Protein AF-A0A7K8TK47-F1 (afdb_monomer_lite)

Foldseek 3Di:
DDDDDDDPDPDPDPPDDDCPDPVVVVVVVVVVVVVVVVVVVVVVVVVVVVVVVLVVLLVVVDDPVDDDDDPVRVVVSLVVVLCVCVVVLVVLVVVQVPDDPDDRPPPVVNVVSVVVSVVSVCCCVPVRD

Structure (mmCIF, N/CA/C/O backbone):
data_AF-A0A7K8TK47-F1
#
_entry.id   AF-A0A7K8TK47-F1
#
loop_
_atom_site.group_PDB
_atom_site.id
_atom_site.type_symbol
_atom_site.label_atom_id
_atom_site.label_alt_id
_atom_site.label_comp_id
_atom_site.label_asym_id
_atom_site.label_entity_id
_atom_site.label_seq_id
_atom_site.pdbx_PDB_ins_code
_atom_site.Cartn_x
_atom_site.Cartn_y
_atom_site.Cartn_z
_atom_site.occupancy
_atom_site.B_iso_or_equiv
_atom_site.auth_seq_id
_atom_site.auth_comp_id
_atom_site.auth_asym_id
_atom_site.auth_atom_id
_atom_site.pdbx_PDB_model_num
ATOM 1 N N . GLN A 1 1 ? 26.562 -6.688 -71.012 1.00 45.28 1 GLN A N 1
ATOM 2 C CA . GLN A 1 1 ? 26.032 -7.810 -70.202 1.00 45.28 1 GLN A CA 1
ATOM 3 C C . GLN A 1 1 ? 25.408 -7.253 -68.923 1.00 45.28 1 GLN A C 1
ATOM 5 O O . GLN A 1 1 ? 26.095 -6.490 -68.246 1.00 45.28 1 GLN A O 1
ATOM 10 N N . PRO A 1 2 ? 24.139 -7.547 -68.586 1.00 50.91 2 PRO A N 1
ATOM 11 C CA . PRO A 1 2 ? 23.540 -7.056 -67.349 1.00 50.91 2 PRO A CA 1
ATOM 12 C C . PRO A 1 2 ? 23.951 -7.941 -66.160 1.00 50.91 2 PRO A C 1
ATOM 14 O O . PRO A 1 2 ? 23.951 -9.167 -66.249 1.00 50.91 2 PRO A O 1
ATOM 17 N N . LYS A 1 3 ? 24.330 -7.312 -65.042 1.00 53.25 3 LYS A N 1
ATOM 18 C CA . LYS A 1 3 ? 24.728 -7.995 -63.801 1.00 53.25 3 LYS A CA 1
ATOM 19 C C . LYS A 1 3 ? 23.498 -8.626 -63.136 1.00 53.25 3 LYS A C 1
ATOM 21 O O . LYS A 1 3 ? 22.521 -7.925 -62.872 1.00 53.25 3 LYS A O 1
ATOM 26 N N . LEU A 1 4 ? 23.563 -9.930 -62.850 1.00 51.81 4 LEU A N 1
ATOM 27 C CA . LEU A 1 4 ? 22.509 -10.668 -62.148 1.00 51.81 4 LEU A CA 1
ATOM 28 C C . LEU A 1 4 ? 22.220 -10.050 -60.770 1.00 51.81 4 LEU A C 1
ATOM 30 O O . LEU A 1 4 ? 23.124 -9.839 -59.958 1.00 51.81 4 LEU A O 1
ATOM 34 N N . ARG A 1 5 ? 20.936 -9.797 -60.495 1.00 57.34 5 ARG A N 1
ATOM 35 C CA . ARG A 1 5 ? 20.442 -9.424 -59.164 1.00 57.34 5 ARG A CA 1
ATOM 36 C C . ARG A 1 5 ? 20.548 -10.640 -58.241 1.00 57.34 5 ARG A C 1
ATOM 38 O O . ARG A 1 5 ? 20.042 -11.709 -58.569 1.00 57.34 5 ARG A O 1
ATOM 45 N N . LYS A 1 6 ? 21.205 -10.474 -57.088 1.00 52.47 6 LYS A N 1
ATOM 46 C CA . LYS A 1 6 ? 21.293 -11.510 -56.048 1.00 52.47 6 LYS A CA 1
ATOM 47 C C . LYS A 1 6 ? 19.888 -11.853 -55.547 1.00 52.47 6 LYS A C 1
ATOM 49 O O . LYS A 1 6 ? 19.143 -10.965 -55.139 1.00 52.47 6 LYS A O 1
ATOM 54 N N . THR A 1 7 ? 19.553 -13.137 -55.574 1.00 49.69 7 THR A N 1
ATOM 55 C CA . THR A 1 7 ? 18.335 -13.709 -54.991 1.00 49.69 7 THR A CA 1
ATOM 56 C C . THR A 1 7 ? 18.260 -13.405 -53.489 1.00 49.69 7 THR A C 1
ATOM 58 O O . THR A 1 7 ? 19.297 -13.458 -52.817 1.00 49.69 7 THR A O 1
ATOM 61 N N . PRO A 1 8 ? 17.072 -13.109 -52.928 1.00 47.50 8 PRO A N 1
ATOM 62 C CA . PRO A 1 8 ? 16.915 -12.916 -51.492 1.00 47.50 8 PRO A CA 1
ATOM 63 C C . PRO A 1 8 ? 17.190 -14.257 -50.804 1.00 47.50 8 PRO A C 1
ATOM 65 O O . PRO A 1 8 ? 16.422 -15.208 -50.926 1.00 47.50 8 PRO A O 1
ATOM 68 N N . GLY A 1 9 ? 18.357 -14.356 -50.164 1.00 45.56 9 GLY A N 1
ATOM 69 C CA . GLY A 1 9 ? 18.802 -15.568 -49.488 1.00 45.56 9 GLY A CA 1
ATOM 70 C C . GLY A 1 9 ? 17.768 -16.033 -48.468 1.00 45.56 9 GLY A C 1
ATOM 71 O O . GLY A 1 9 ? 17.282 -15.232 -47.668 1.00 45.56 9 GLY A O 1
ATOM 72 N N . GLY A 1 10 ? 17.444 -17.326 -48.535 1.00 44.50 10 GLY A N 1
ATOM 73 C CA . GLY A 1 10 ? 16.486 -18.002 -47.669 1.00 44.50 10 GLY A CA 1
ATOM 74 C C . GLY A 1 10 ? 16.755 -17.784 -46.183 1.00 44.50 10 GLY A C 1
ATOM 75 O O . GLY A 1 10 ? 17.847 -17.367 -45.790 1.00 44.50 10 GLY A O 1
ATOM 76 N N . LYS A 1 11 ? 15.724 -18.059 -45.369 1.00 54.00 11 LYS A N 1
ATOM 77 C CA . LYS A 1 11 ? 15.740 -18.008 -43.899 1.00 54.00 11 LYS A CA 1
ATOM 78 C C . LYS A 1 11 ? 17.067 -18.564 -43.377 1.00 54.00 11 LYS A C 1
ATOM 80 O O . LYS A 1 11 ? 17.252 -19.773 -43.315 1.00 54.00 11 LYS A O 1
ATOM 85 N N . GLN A 1 12 ? 18.000 -17.671 -43.054 1.00 56.84 12 GLN A N 1
ATOM 86 C CA . GLN A 1 12 ? 19.285 -18.076 -42.510 1.00 56.84 12 GLN A CA 1
ATOM 87 C C . GLN A 1 12 ? 18.997 -18.665 -41.134 1.00 56.84 12 GLN A C 1
ATOM 89 O O . GLN A 1 12 ? 18.464 -17.965 -40.268 1.00 56.84 12 GLN A O 1
ATOM 94 N N . GLU A 1 13 ? 19.330 -19.943 -40.953 1.00 60.69 13 GLU A N 1
ATOM 95 C CA . GLU A 1 13 ? 19.427 -20.579 -39.641 1.00 60.69 13 GLU A CA 1
ATOM 96 C C . GLU A 1 13 ? 20.130 -19.615 -38.681 1.00 60.69 13 GLU A C 1
ATOM 98 O O . GLU A 1 13 ? 21.035 -18.879 -39.095 1.00 60.69 13 GLU A O 1
ATOM 103 N N . LYS A 1 14 ? 19.670 -19.535 -37.425 1.00 65.06 14 LYS A N 1
ATOM 104 C CA . LYS A 1 14 ? 20.195 -18.586 -36.432 1.00 65.06 14 LYS A CA 1
ATOM 105 C C . LYS A 1 14 ? 21.688 -18.857 -36.217 1.00 65.06 14 LYS A C 1
ATOM 107 O O . LYS A 1 14 ? 22.066 -19.646 -35.362 1.00 65.06 14 LYS A O 1
ATOM 112 N N . LYS A 1 15 ? 22.529 -18.199 -37.018 1.00 72.50 15 LYS A N 1
ATOM 113 C CA . LYS A 1 15 ? 23.987 -18.301 -36.959 1.00 72.50 15 LYS A CA 1
ATOM 114 C C . LYS A 1 15 ? 24.433 -17.984 -35.542 1.00 72.50 15 LYS A C 1
ATOM 116 O O . LYS A 1 15 ? 23.984 -16.979 -34.986 1.00 72.50 15 LYS A O 1
ATOM 121 N N . VAL A 1 16 ? 25.320 -18.813 -35.001 1.00 80.31 16 VAL A N 1
ATOM 122 C CA . VAL A 1 16 ? 25.967 -18.573 -33.710 1.00 80.31 16 VAL A CA 1
ATOM 123 C C . VAL A 1 16 ? 26.601 -17.180 -33.751 1.00 80.31 16 VAL A C 1
ATOM 125 O O . VAL A 1 16 ? 27.409 -16.872 -34.628 1.00 80.31 16 VAL A O 1
ATOM 128 N N . ILE A 1 17 ? 26.156 -16.297 -32.857 1.00 85.75 17 ILE A N 1
ATOM 129 C CA . ILE A 1 17 ? 26.600 -14.904 -32.800 1.00 85.75 17 ILE A CA 1
ATOM 130 C C . ILE A 1 17 ? 27.762 -14.835 -31.815 1.00 85.75 17 ILE A C 1
ATOM 132 O O . ILE A 1 17 ? 27.599 -15.170 -30.647 1.00 85.75 17 ILE A O 1
ATOM 136 N N . HIS A 1 18 ? 28.924 -14.368 -32.269 1.00 91.81 18 HIS A N 1
ATOM 137 C CA . HIS A 1 18 ? 30.056 -14.145 -31.373 1.00 91.81 18 HIS A CA 1
ATOM 138 C C . HIS A 1 18 ? 29.729 -13.029 -30.358 1.00 91.81 18 HIS A C 1
ATOM 140 O O . HIS A 1 18 ? 29.205 -11.986 -30.777 1.00 91.81 18 HIS A O 1
ATOM 146 N N . PRO A 1 19 ? 30.063 -13.186 -29.062 1.00 90.06 19 PRO A N 1
ATOM 147 C CA . PRO A 1 19 ? 29.671 -12.252 -27.999 1.00 90.06 19 PRO A CA 1
ATOM 148 C C . PRO A 1 19 ? 30.160 -10.816 -28.227 1.00 90.06 19 PRO A C 1
ATOM 150 O O . PRO A 1 19 ? 29.428 -9.867 -27.968 1.00 90.06 19 PRO A O 1
ATOM 153 N N . TYR A 1 20 ? 31.350 -10.639 -28.806 1.00 92.81 20 TYR A N 1
ATOM 154 C CA . TYR A 1 20 ? 31.916 -9.313 -29.105 1.00 92.81 20 TYR A CA 1
ATOM 155 C C . TYR A 1 20 ? 31.540 -8.767 -30.493 1.00 92.81 20 TYR A C 1
ATOM 157 O O . TYR A 1 20 ? 32.099 -7.776 -30.960 1.00 92.81 20 TYR A O 1
ATOM 165 N N . SER A 1 21 ? 30.613 -9.415 -31.202 1.00 94.75 21 SER A N 1
ATOM 166 C CA . SER A 1 21 ? 30.189 -8.944 -32.522 1.00 94.75 21 SER A CA 1
ATOM 167 C C . SER A 1 21 ? 29.263 -7.728 -32.428 1.00 94.75 21 SER A C 1
ATOM 169 O O . SER A 1 21 ? 28.501 -7.556 -31.475 1.00 94.75 21 SER A O 1
ATOM 171 N N . ARG A 1 22 ? 29.234 -6.912 -33.491 1.00 94.06 22 ARG A N 1
ATOM 172 C CA . ARG A 1 22 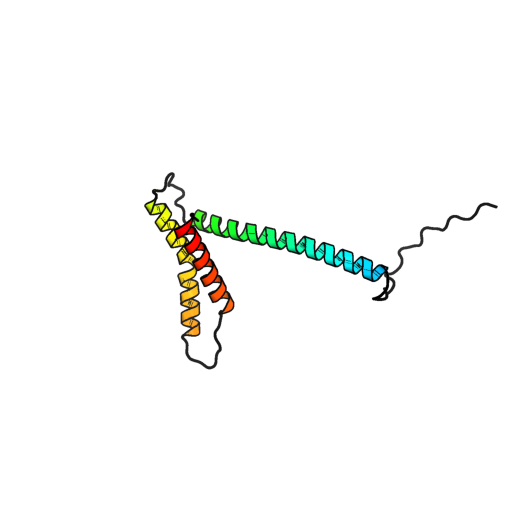? 28.281 -5.791 -33.610 1.00 94.06 22 ARG A CA 1
ATOM 173 C C . ARG A 1 22 ? 26.824 -6.240 -33.462 1.00 94.06 22 ARG A C 1
ATOM 175 O O . ARG A 1 22 ? 26.022 -5.504 -32.894 1.00 94.06 22 ARG A O 1
ATOM 182 N N . LYS A 1 23 ? 26.497 -7.444 -33.947 1.00 93.19 23 LYS A N 1
ATOM 183 C CA . LYS A 1 23 ? 25.157 -8.032 -33.848 1.00 93.19 23 LYS A CA 1
ATOM 184 C C . LYS A 1 23 ? 24.800 -8.380 -32.399 1.00 93.19 23 LYS A C 1
ATOM 186 O O . LYS A 1 23 ? 23.699 -8.062 -31.970 1.00 93.19 23 LYS A O 1
ATOM 191 N N . ALA A 1 24 ? 25.730 -8.952 -31.630 1.00 92.94 24 ALA A N 1
ATOM 192 C CA . ALA A 1 24 ? 25.530 -9.180 -30.196 1.00 92.94 24 ALA A CA 1
ATOM 193 C C . ALA A 1 24 ? 25.314 -7.861 -29.438 1.00 92.94 24 ALA A C 1
ATOM 195 O O . ALA A 1 24 ? 24.365 -7.742 -28.669 1.00 92.94 24 ALA A O 1
ATOM 196 N N . ALA A 1 25 ? 26.116 -6.831 -29.732 1.00 94.75 25 ALA A N 1
ATOM 197 C CA . ALA A 1 25 ? 25.950 -5.514 -29.119 1.00 94.75 25 ALA A CA 1
ATOM 198 C C . ALA A 1 25 ? 24.597 -4.855 -29.459 1.00 94.75 25 ALA A C 1
ATOM 200 O O . ALA A 1 25 ? 24.027 -4.155 -28.626 1.00 94.75 25 ALA A O 1
ATOM 201 N N . GLN A 1 26 ? 24.066 -5.065 -30.670 1.00 95.06 26 GLN A N 1
ATOM 202 C CA . GLN A 1 26 ? 22.720 -4.605 -31.043 1.00 95.06 26 GLN A CA 1
ATOM 203 C C . GLN A 1 26 ? 21.635 -5.318 -30.232 1.00 95.06 26 GLN A C 1
ATOM 205 O O . GLN A 1 26 ? 20.804 -4.641 -29.631 1.00 95.06 26 GLN A O 1
ATOM 210 N N . LEU A 1 27 ? 21.697 -6.650 -30.143 1.00 94.44 27 LEU A N 1
ATOM 211 C CA . LEU A 1 27 ? 20.742 -7.439 -29.361 1.00 94.44 27 LEU A CA 1
ATOM 212 C C . LEU A 1 27 ? 20.761 -7.055 -27.876 1.00 94.44 27 LEU A C 1
ATOM 214 O O . LEU A 1 27 ? 19.703 -6.887 -27.281 1.00 94.44 27 LEU A O 1
ATOM 218 N N . ALA A 1 28 ? 21.945 -6.844 -27.293 1.00 95.19 28 ALA A N 1
ATOM 219 C CA . ALA A 1 28 ? 22.071 -6.394 -25.907 1.00 95.19 28 ALA A CA 1
ATOM 220 C C . ALA A 1 28 ? 21.423 -5.015 -25.689 1.00 95.19 28 ALA A C 1
ATOM 222 O O . ALA A 1 28 ? 20.684 -4.817 -24.726 1.00 95.19 28 ALA A O 1
ATOM 223 N N . ARG A 1 29 ? 21.634 -4.060 -26.607 1.00 96.19 29 ARG A N 1
ATOM 224 C CA . ARG A 1 29 ? 20.993 -2.736 -26.526 1.00 96.19 29 ARG A CA 1
ATOM 225 C C . ARG A 1 29 ? 19.473 -2.817 -26.618 1.00 96.19 29 ARG A C 1
ATOM 227 O O . ARG A 1 29 ? 18.782 -2.115 -25.883 1.00 96.19 29 ARG A O 1
ATOM 234 N N . GLU A 1 30 ? 18.955 -3.642 -27.521 1.00 96.56 30 GLU A N 1
ATOM 235 C CA . GLU A 1 30 ? 17.514 -3.854 -27.664 1.00 96.56 30 GLU A CA 1
ATOM 236 C C . GLU A 1 30 ? 16.920 -4.506 -26.413 1.00 96.56 30 GLU A C 1
ATOM 238 O O . GLU A 1 30 ? 15.902 -4.027 -25.911 1.00 96.56 30 GLU A O 1
ATOM 243 N N . ALA A 1 31 ? 17.595 -5.518 -25.860 1.00 96.75 31 ALA A N 1
ATOM 244 C CA . ALA A 1 31 ? 17.197 -6.173 -24.618 1.00 96.75 31 ALA A CA 1
ATOM 245 C C . ALA A 1 31 ? 17.137 -5.178 -23.450 1.00 96.75 31 ALA A C 1
ATOM 247 O O . ALA A 1 31 ? 16.094 -5.062 -22.813 1.00 96.75 31 ALA A O 1
ATOM 248 N N . HIS A 1 32 ? 18.185 -4.377 -23.230 1.00 97.88 32 HIS A N 1
ATOM 249 C CA . HIS A 1 32 ? 18.190 -3.364 -22.168 1.00 97.88 32 HIS A CA 1
ATOM 250 C C . HIS A 1 32 ? 17.124 -2.281 -22.362 1.00 97.88 32 HIS A C 1
ATOM 252 O O . HIS A 1 32 ? 16.506 -1.820 -21.400 1.00 97.88 32 HIS A O 1
ATOM 258 N N . LYS A 1 33 ? 16.870 -1.860 -23.608 1.00 97.81 33 LYS A N 1
ATOM 259 C CA . LYS A 1 33 ? 15.790 -0.910 -23.904 1.00 97.81 33 LYS A CA 1
ATOM 260 C C . LYS A 1 33 ? 14.429 -1.498 -23.531 1.00 97.81 33 LYS A C 1
ATOM 262 O O . LYS A 1 33 ? 13.602 -0.794 -22.948 1.00 97.81 33 LYS A O 1
ATOM 267 N N . GLN A 1 34 ? 14.200 -2.764 -23.868 1.00 97.06 34 GLN A N 1
ATOM 268 C CA . GLN A 1 34 ? 12.955 -3.458 -23.568 1.00 97.06 34 GLN A CA 1
ATOM 269 C C . GLN A 1 34 ? 12.799 -3.706 -22.061 1.00 97.06 34 GLN A C 1
ATOM 271 O O . GLN A 1 34 ? 11.736 -3.429 -21.517 1.00 97.06 34 GLN A O 1
ATOM 276 N N . GLU A 1 35 ? 13.864 -4.104 -21.371 1.00 97.69 35 GLU A N 1
ATOM 277 C CA . GLU A 1 35 ? 13.908 -4.253 -19.913 1.00 97.69 35 GLU A CA 1
ATOM 278 C C . GLU A 1 35 ? 13.541 -2.945 -19.200 1.00 97.69 35 GLU A C 1
ATOM 280 O O . GLU A 1 35 ? 12.639 -2.919 -18.364 1.00 97.69 35 GLU A O 1
ATOM 285 N N . LYS A 1 36 ? 14.158 -1.822 -19.594 1.00 97.88 36 LYS A N 1
ATOM 286 C CA . LYS A 1 36 ? 13.829 -0.503 -19.035 1.00 97.88 36 LYS A CA 1
ATOM 287 C C . LYS A 1 36 ? 12.366 -0.129 -19.279 1.00 97.88 36 LYS A C 1
ATOM 289 O O . LYS A 1 36 ? 11.723 0.449 -18.405 1.00 97.88 36 LYS A O 1
ATOM 294 N N . LYS A 1 37 ? 11.832 -0.445 -20.462 1.00 97.75 37 LYS A N 1
ATOM 295 C CA . LYS A 1 37 ? 10.428 -0.184 -20.802 1.00 97.75 37 LYS A CA 1
ATOM 296 C C . LYS A 1 37 ? 9.477 -1.000 -19.928 1.00 97.75 37 LYS A C 1
ATOM 298 O O . LYS A 1 37 ? 8.512 -0.434 -19.422 1.00 97.75 37 LYS A O 1
ATOM 303 N N . GLU A 1 38 ? 9.733 -2.293 -19.751 1.00 97.50 38 GLU A N 1
ATOM 304 C CA . GLU A 1 38 ? 8.893 -3.144 -18.906 1.00 97.50 38 GLU A CA 1
ATOM 305 C C . GLU A 1 38 ? 9.002 -2.753 -17.431 1.00 97.50 38 GLU A C 1
ATOM 307 O O . GLU A 1 38 ? 7.971 -2.630 -16.780 1.00 97.50 38 GLU A O 1
ATOM 312 N N . LYS A 1 39 ? 10.197 -2.403 -16.938 1.00 97.19 39 LYS A N 1
ATOM 313 C CA . LYS A 1 39 ? 10.377 -1.870 -15.579 1.00 97.19 39 LYS A CA 1
ATOM 314 C C . LYS A 1 39 ? 9.521 -0.625 -15.317 1.00 97.19 39 LYS A C 1
ATOM 316 O O . LYS A 1 39 ? 8.838 -0.537 -14.305 1.00 97.19 39 LYS A O 1
ATOM 321 N N . LEU A 1 40 ? 9.491 0.325 -16.251 1.00 97.00 40 LEU A N 1
ATOM 322 C CA . LEU A 1 40 ? 8.646 1.517 -16.106 1.00 97.00 40 LEU A CA 1
ATOM 323 C C . LEU A 1 40 ? 7.147 1.188 -16.113 1.00 97.00 40 LEU A C 1
ATOM 325 O O . LEU A 1 40 ? 6.359 1.890 -15.481 1.00 97.00 40 LEU A O 1
ATOM 329 N N . LYS A 1 41 ? 6.729 0.152 -16.847 1.00 97.56 41 LYS A N 1
ATOM 330 C CA . LYS A 1 41 ? 5.333 -0.299 -16.834 1.00 97.56 41 LYS A CA 1
ATOM 331 C C . LYS A 1 41 ? 4.983 -0.968 -15.513 1.00 97.56 41 LYS A C 1
ATOM 333 O O . LYS A 1 41 ? 3.935 -0.650 -14.962 1.00 97.56 41 LYS A O 1
ATOM 338 N N . THR A 1 42 ? 5.841 -1.851 -15.007 1.00 97.00 42 THR A N 1
ATOM 339 C CA . THR A 1 42 ? 5.599 -2.551 -13.742 1.00 97.00 42 THR A CA 1
ATOM 340 C C . THR A 1 42 ? 5.593 -1.581 -12.566 1.00 97.00 42 THR A C 1
ATOM 342 O O . THR A 1 42 ? 4.701 -1.667 -11.732 1.00 97.00 42 THR A O 1
ATOM 345 N N . GLU A 1 43 ? 6.485 -0.588 -12.539 1.00 96.31 43 GLU A N 1
ATOM 346 C CA . GLU A 1 43 ? 6.478 0.472 -11.518 1.00 96.31 43 GLU A CA 1
ATOM 347 C C . GLU A 1 43 ? 5.181 1.297 -11.536 1.00 96.31 43 GLU A C 1
ATOM 349 O O . GLU A 1 43 ? 4.615 1.602 -10.484 1.00 96.31 43 GLU A O 1
ATOM 354 N N . LYS A 1 44 ? 4.680 1.651 -12.727 1.00 96.44 44 LYS A N 1
ATOM 355 C CA . LYS A 1 44 ? 3.394 2.354 -12.866 1.00 96.44 44 LYS A CA 1
ATOM 356 C C . LYS A 1 44 ? 2.221 1.483 -12.430 1.00 96.44 44 LYS A C 1
ATOM 358 O O . LYS A 1 44 ? 1.352 1.971 -11.715 1.00 96.44 44 LYS A O 1
ATOM 363 N N . ALA A 1 45 ? 2.204 0.220 -12.850 1.00 96.81 45 ALA A N 1
ATOM 364 C CA . ALA A 1 45 ? 1.167 -0.731 -12.474 1.00 96.81 45 ALA A CA 1
ATOM 365 C C . ALA A 1 45 ? 1.140 -0.946 -10.956 1.00 96.81 45 ALA A C 1
ATOM 367 O O . ALA A 1 45 ? 0.072 -0.875 -10.364 1.00 96.81 45 ALA A O 1
ATOM 368 N N . LEU A 1 46 ? 2.305 -1.092 -10.318 1.00 95.50 46 LEU A N 1
ATOM 369 C CA . LEU A 1 46 ? 2.419 -1.212 -8.865 1.00 95.50 46 LEU A CA 1
ATOM 370 C C . LEU A 1 46 ? 1.861 0.024 -8.152 1.00 95.50 46 LEU A C 1
ATOM 372 O O . LEU A 1 46 ? 1.087 -0.107 -7.211 1.00 95.50 46 LEU A O 1
ATOM 376 N N . ARG A 1 47 ? 2.204 1.231 -8.620 1.00 95.12 47 ARG A N 1
ATOM 377 C CA . ARG A 1 47 ? 1.668 2.472 -8.041 1.00 95.12 47 ARG A CA 1
ATOM 378 C C . ARG A 1 47 ? 0.143 2.531 -8.124 1.00 95.12 47 ARG A C 1
ATOM 380 O O . ARG A 1 47 ? -0.496 2.947 -7.166 1.00 95.12 47 ARG A O 1
ATOM 387 N N . LEU A 1 48 ? -0.424 2.139 -9.264 1.00 96.38 48 LEU A N 1
ATOM 388 C CA . LEU A 1 48 ? -1.873 2.097 -9.452 1.00 96.38 48 LEU A CA 1
ATOM 389 C C . LEU A 1 48 ? -2.527 1.001 -8.604 1.00 96.38 48 LEU A C 1
ATOM 391 O O . LEU A 1 48 ? -3.581 1.261 -8.042 1.00 96.38 48 LEU A O 1
ATOM 395 N N . SER A 1 49 ? -1.888 -0.166 -8.464 1.00 96.00 49 SER A N 1
ATOM 396 C CA . SER A 1 49 ? -2.352 -1.256 -7.591 1.00 96.00 49 SER A CA 1
ATOM 397 C C . SER A 1 49 ? -2.485 -0.782 -6.151 1.00 96.00 49 SER A C 1
ATOM 399 O O . SER A 1 49 ? -3.547 -0.924 -5.568 1.00 96.00 49 SER A O 1
ATOM 401 N N . ILE A 1 50 ? -1.458 -0.110 -5.619 1.00 93.19 50 ILE A N 1
ATOM 402 C CA . ILE A 1 50 ? -1.466 0.406 -4.241 1.00 93.19 50 ILE A CA 1
ATOM 403 C C . ILE A 1 50 ? -2.624 1.390 -4.021 1.00 93.19 50 ILE A C 1
ATOM 405 O O . ILE A 1 50 ? -3.292 1.350 -2.991 1.00 93.19 50 ILE A O 1
ATOM 409 N N . ILE A 1 51 ? -2.882 2.278 -4.987 1.00 94.88 51 ILE A N 1
ATOM 410 C CA . ILE A 1 51 ? -4.020 3.205 -4.906 1.00 94.88 51 ILE A CA 1
ATOM 411 C C . ILE A 1 51 ? -5.344 2.434 -4.990 1.00 94.88 51 ILE A C 1
ATOM 413 O O . ILE A 1 51 ? -6.261 2.734 -4.234 1.00 94.88 51 ILE A O 1
ATOM 417 N N . GLY A 1 52 ? -5.437 1.445 -5.881 1.00 96.75 52 GLY A N 1
ATOM 418 C CA . GLY A 1 52 ? -6.611 0.588 -6.030 1.00 96.75 52 GLY A CA 1
ATOM 419 C C . GLY A 1 52 ? -6.949 -0.162 -4.745 1.00 96.75 52 GLY A C 1
ATOM 420 O O . GLY A 1 52 ? -8.072 -0.056 -4.275 1.00 96.75 52 GLY A O 1
ATOM 421 N N . GLU A 1 53 ? -5.965 -0.817 -4.131 1.00 94.69 53 GLU A N 1
ATOM 422 C CA . GLU A 1 53 ? -6.107 -1.532 -2.856 1.00 94.69 53 GLU A CA 1
ATOM 423 C C . GLU A 1 53 ? -6.562 -0.593 -1.728 1.00 94.69 53 GLU A C 1
ATOM 425 O O . GLU A 1 53 ? -7.455 -0.938 -0.955 1.00 94.69 53 GLU A O 1
ATOM 430 N N . LYS A 1 54 ? -6.007 0.629 -1.657 1.00 94.50 54 LYS A N 1
ATOM 431 C CA . LYS A 1 54 ? -6.467 1.651 -0.701 1.00 94.50 54 LYS A CA 1
ATOM 432 C C . LYS A 1 54 ? -7.942 1.988 -0.930 1.00 94.50 54 LYS A C 1
ATOM 434 O O . LYS A 1 54 ? -8.724 1.982 0.016 1.00 94.50 54 LYS A O 1
ATOM 439 N N . LEU A 1 55 ? -8.332 2.278 -2.171 1.00 95.56 55 LEU A N 1
ATOM 440 C CA . LEU A 1 55 ? -9.712 2.638 -2.511 1.00 95.56 55 LEU A CA 1
ATOM 441 C C . LEU A 1 55 ? -10.694 1.486 -2.276 1.00 95.56 55 LEU A C 1
ATOM 443 O O . LEU A 1 55 ? -11.789 1.725 -1.778 1.00 95.56 55 LEU A O 1
ATOM 447 N N . GLU A 1 56 ? -10.301 0.257 -2.595 1.00 96.19 56 GLU A N 1
ATOM 448 C CA . GLU A 1 56 ? -11.095 -0.953 -2.370 1.00 96.19 56 GLU A CA 1
ATOM 449 C C . GLU A 1 56 ? -11.331 -1.197 -0.874 1.00 96.19 56 GLU A C 1
ATOM 451 O O . GLU A 1 56 ? -12.451 -1.514 -0.456 1.00 96.19 56 GLU A O 1
ATOM 456 N N . TRP A 1 57 ? -10.310 -0.968 -0.041 1.00 96.50 57 TRP A N 1
ATOM 457 C CA . TRP A 1 57 ? -10.477 -1.026 1.408 1.00 96.50 57 TRP A CA 1
ATOM 458 C C . TRP A 1 57 ? -11.525 -0.011 1.876 1.00 96.50 57 TRP A C 1
ATOM 460 O O . TRP A 1 57 ? -12.480 -0.392 2.545 1.00 96.50 57 TRP A O 1
ATOM 470 N N . PHE A 1 58 ? -11.421 1.259 1.469 1.00 95.56 58 PHE A N 1
ATOM 471 C CA . PHE A 1 58 ? -12.419 2.259 1.865 1.00 95.56 58 PHE A CA 1
ATOM 472 C C . PHE A 1 58 ? -13.811 1.906 1.339 1.00 95.56 58 PHE A C 1
ATOM 474 O O . PHE A 1 58 ? -14.772 1.956 2.095 1.00 95.56 58 PHE A O 1
ATOM 481 N N . GLN A 1 59 ? -13.929 1.482 0.081 1.00 94.69 59 GLN A N 1
ATOM 482 C CA . GLN A 1 59 ? -15.205 1.090 -0.513 1.00 94.69 59 GLN A CA 1
ATOM 483 C C . GLN A 1 59 ? -15.903 -0.027 0.275 1.00 94.69 59 GLN A C 1
ATOM 485 O O . GLN A 1 59 ? -17.111 0.041 0.474 1.00 94.69 59 GLN A O 1
ATOM 490 N N . SER A 1 60 ? -15.159 -1.041 0.724 1.00 95.62 60 SER A N 1
ATOM 491 C CA . SER A 1 60 ? -15.716 -2.166 1.492 1.00 95.62 60 SER A CA 1
ATOM 492 C C . SER A 1 60 ? -16.097 -1.815 2.934 1.00 95.62 60 SER A C 1
ATOM 494 O O . SER A 1 60 ? -16.894 -2.534 3.532 1.00 95.62 60 SER A O 1
ATOM 496 N N . HIS A 1 61 ? -15.564 -0.719 3.480 1.00 94.44 61 HIS A N 1
ATOM 497 C CA . HIS A 1 61 ? -15.824 -0.262 4.852 1.00 94.44 61 HIS A CA 1
ATOM 498 C C . HIS A 1 61 ? -16.752 0.964 4.919 1.00 94.44 61 HIS A C 1
ATOM 500 O O . HIS A 1 61 ? -17.113 1.409 6.009 1.00 94.44 61 HIS A O 1
ATOM 506 N N . LEU A 1 62 ? -17.148 1.515 3.770 1.00 94.62 62 LEU A N 1
ATOM 507 C CA . LEU A 1 62 ? -18.168 2.555 3.672 1.00 94.62 62 LEU A CA 1
ATOM 508 C C . LEU A 1 62 ? -19.571 1.939 3.712 1.00 94.62 62 LEU A C 1
ATOM 510 O O . LEU A 1 62 ? -19.813 0.860 3.175 1.00 94.62 62 LEU A O 1
ATOM 514 N N . ASP A 1 63 ? -20.509 2.657 4.323 1.00 92.88 63 ASP A N 1
ATOM 515 C CA . ASP A 1 63 ? -21.924 2.301 4.353 1.00 92.88 63 ASP A CA 1
ATOM 516 C C . ASP A 1 63 ? -22.579 2.747 3.035 1.00 92.88 63 ASP A C 1
ATOM 518 O O . ASP A 1 63 ? -22.677 3.953 2.787 1.00 92.88 63 ASP A O 1
ATOM 522 N N . PRO A 1 64 ? -23.066 1.815 2.191 1.00 91.69 64 PRO A N 1
ATOM 523 C CA . PRO A 1 64 ? -23.664 2.156 0.901 1.00 91.69 64 PRO A CA 1
ATOM 524 C C . PRO A 1 64 ? -24.940 2.998 1.008 1.00 91.69 64 PRO A C 1
ATOM 526 O O . PRO A 1 64 ? -25.346 3.620 0.028 1.00 91.69 64 PRO A O 1
ATOM 529 N N . SER A 1 65 ? -25.605 2.986 2.166 1.00 92.69 65 SER A N 1
ATOM 530 C CA . SER A 1 65 ? -26.846 3.730 2.397 1.00 92.69 65 SER A CA 1
ATOM 531 C C . SER A 1 65 ? -26.607 5.177 2.830 1.00 92.69 65 SER A C 1
ATOM 533 O O . SER A 1 65 ? -27.523 6.004 2.794 1.00 92.69 65 SER A O 1
ATOM 535 N N . LYS A 1 66 ? -25.373 5.498 3.225 1.00 92.81 66 LYS A N 1
ATOM 536 C CA . LYS A 1 66 ? -25.012 6.783 3.806 1.00 92.81 66 LYS A CA 1
ATOM 537 C C . LYS A 1 66 ? -24.469 7.735 2.746 1.00 92.81 66 LYS A C 1
ATOM 539 O O . LYS A 1 66 ? -23.517 7.430 2.037 1.00 92.81 66 LYS A O 1
ATOM 544 N N . ILE A 1 67 ? -25.075 8.918 2.663 1.00 90.31 67 ILE A N 1
ATOM 545 C CA . ILE A 1 67 ? -24.749 9.928 1.642 1.00 90.31 67 ILE A CA 1
ATOM 546 C C . ILE A 1 67 ? -23.651 10.882 2.129 1.00 90.31 67 ILE A C 1
ATOM 548 O O . ILE A 1 67 ? -22.813 11.321 1.345 1.00 90.31 67 ILE A O 1
ATOM 552 N N . GLU A 1 68 ? -23.632 11.189 3.427 1.00 93.31 68 GLU A N 1
ATOM 553 C CA . GLU A 1 68 ? -22.703 12.151 4.016 1.00 93.31 68 GLU A CA 1
ATOM 554 C C . GLU A 1 68 ? -22.050 11.576 5.268 1.00 93.31 68 GLU A C 1
ATOM 556 O O . GLU A 1 68 ? -22.706 10.958 6.108 1.00 93.31 68 GLU A O 1
ATOM 561 N N . TYR A 1 69 ? -20.749 11.817 5.399 1.00 94.56 69 TYR A N 1
ATOM 562 C CA . TYR A 1 69 ? -19.971 11.473 6.580 1.00 94.56 69 TYR A CA 1
ATOM 563 C C . TYR A 1 69 ? -19.595 12.740 7.330 1.00 94.56 69 TYR A C 1
ATOM 565 O O . TYR A 1 69 ? -19.097 13.710 6.752 1.00 94.56 69 TYR A O 1
ATOM 573 N N . THR A 1 70 ? -19.794 12.722 8.643 1.00 95.81 70 THR A N 1
ATOM 574 C CA . THR A 1 70 ? -19.265 13.781 9.498 1.00 95.81 70 THR A CA 1
ATOM 575 C C . THR A 1 70 ? -17.742 13.676 9.575 1.00 95.81 70 THR A C 1
ATOM 577 O O . THR A 1 70 ? -17.158 12.608 9.385 1.00 95.81 70 THR A O 1
ATOM 580 N N . LYS A 1 71 ? -17.069 14.779 9.922 1.00 93.56 71 LYS A N 1
ATOM 581 C CA . LYS A 1 71 ? -15.604 14.784 10.099 1.00 93.56 71 LYS A CA 1
ATOM 582 C C . LYS A 1 71 ? -15.127 13.732 11.103 1.00 93.56 71 LYS A C 1
ATOM 584 O O . LYS A 1 71 ? -14.066 13.153 10.910 1.00 93.56 71 LYS A O 1
ATOM 589 N N . LYS A 1 72 ? -15.911 13.496 12.160 1.00 94.81 72 LYS A N 1
ATOM 590 C CA . LYS A 1 72 ? -15.593 12.502 13.186 1.00 94.81 72 LYS A CA 1
ATOM 591 C C . LYS A 1 72 ? -15.615 11.090 12.605 1.00 94.81 72 LYS A C 1
ATOM 593 O O . LYS A 1 72 ? -14.648 10.363 12.765 1.00 94.81 72 LYS A O 1
ATOM 598 N N . GLU A 1 73 ? -16.674 10.742 11.883 1.00 94.44 73 GLU A N 1
ATOM 599 C CA . GLU A 1 73 ? -16.826 9.413 11.279 1.00 94.44 73 GLU A CA 1
ATOM 600 C C . GLU A 1 73 ? -15.793 9.168 10.175 1.00 94.44 73 GLU A C 1
ATO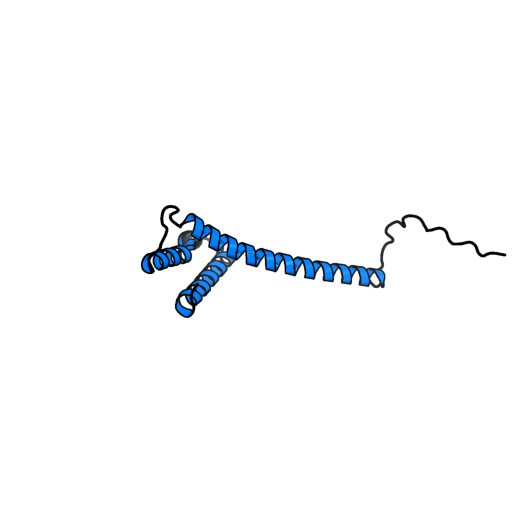M 602 O O . GLU A 1 73 ? -15.261 8.069 10.061 1.00 94.44 73 GLU A O 1
ATOM 607 N N . ALA A 1 74 ? -15.465 10.197 9.387 1.00 92.75 74 ALA A N 1
ATOM 608 C CA . ALA A 1 74 ? -14.376 10.118 8.418 1.00 92.75 74 ALA A CA 1
ATOM 609 C C . ALA A 1 74 ? -13.022 9.882 9.111 1.00 92.75 74 ALA A C 1
ATOM 611 O O . ALA A 1 74 ? -12.237 9.059 8.649 1.00 92.75 74 ALA A O 1
ATOM 612 N N . GLY A 1 75 ? -12.769 10.557 10.239 1.00 93.25 75 GLY A N 1
ATOM 613 C CA . GLY A 1 75 ? -11.584 10.325 11.066 1.00 93.25 75 GLY A CA 1
ATOM 614 C C . GLY A 1 75 ? -11.530 8.902 11.623 1.00 93.25 75 GLY A C 1
ATOM 615 O O . GLY A 1 75 ? -10.516 8.235 11.474 1.00 93.25 75 GLY A O 1
ATOM 616 N N . GLU A 1 76 ? -12.633 8.401 12.184 1.00 94.44 76 GLU A N 1
ATOM 617 C CA . GLU A 1 76 ? -12.742 7.018 12.677 1.00 94.44 76 GLU A CA 1
ATOM 618 C C . GLU A 1 76 ? -12.476 5.993 11.559 1.00 94.44 76 GLU A C 1
ATOM 620 O O . GLU A 1 76 ? -11.759 5.016 11.768 1.00 94.44 76 GLU A O 1
ATOM 625 N N . LEU A 1 77 ? -12.983 6.235 10.346 1.00 94.88 77 LEU A N 1
ATOM 626 C CA . LEU A 1 77 ? -12.733 5.370 9.191 1.00 94.88 77 LEU A CA 1
ATOM 627 C C . LEU A 1 77 ? -11.256 5.371 8.768 1.00 94.88 77 LEU A C 1
ATOM 629 O O . LEU A 1 77 ? -10.716 4.323 8.415 1.00 94.88 77 LEU A O 1
ATOM 633 N N . ILE A 1 78 ? -10.597 6.532 8.813 1.00 94.06 78 ILE A N 1
ATOM 634 C CA . ILE A 1 78 ? -9.164 6.655 8.518 1.00 94.06 78 ILE A CA 1
ATOM 635 C C . ILE A 1 78 ? -8.328 5.946 9.589 1.00 94.06 78 ILE A C 1
ATOM 637 O O . ILE A 1 78 ? -7.399 5.225 9.237 1.00 94.06 78 ILE A O 1
ATOM 641 N N . GLU A 1 79 ? -8.657 6.090 10.873 1.00 93.31 79 GLU A N 1
ATOM 642 C CA . GLU A 1 79 ? -7.963 5.372 11.952 1.00 93.31 79 GLU A CA 1
ATOM 643 C C . GLU A 1 79 ? -8.109 3.851 11.788 1.00 93.31 79 GLU A C 1
ATOM 645 O O . GLU A 1 79 ? -7.119 3.122 11.842 1.00 93.31 79 GLU A O 1
ATOM 650 N N . ASN A 1 80 ? -9.311 3.369 11.454 1.00 95.19 80 ASN A N 1
ATOM 651 C CA . ASN A 1 80 ? -9.532 1.954 11.144 1.00 95.19 80 ASN A CA 1
ATOM 652 C C . ASN A 1 80 ? -8.676 1.480 9.956 1.00 95.19 80 ASN A C 1
ATOM 654 O O . ASN A 1 80 ? -8.144 0.369 9.982 1.00 95.19 80 ASN A O 1
ATOM 658 N N . TYR A 1 81 ? -8.497 2.321 8.930 1.00 95.44 81 TYR A N 1
ATOM 659 C CA . TYR A 1 81 ? -7.601 2.021 7.811 1.00 95.44 81 TYR A CA 1
ATOM 660 C C . TYR A 1 81 ? -6.138 1.910 8.264 1.00 95.44 81 TYR A C 1
ATOM 662 O O . TYR A 1 81 ? -5.422 1.019 7.803 1.00 95.44 81 TYR A O 1
ATOM 670 N N . MET A 1 82 ? -5.673 2.767 9.177 1.00 92.62 82 MET A N 1
ATOM 671 C CA . MET A 1 82 ? -4.306 2.684 9.713 1.00 92.62 82 MET A CA 1
ATOM 672 C C . MET A 1 82 ? -4.082 1.396 10.516 1.00 92.62 82 MET A C 1
ATOM 674 O O . MET A 1 82 ? -3.029 0.773 10.383 1.00 92.62 82 MET A O 1
ATOM 678 N N . CYS A 1 83 ? -5.094 0.958 11.267 1.00 94.81 83 CYS A N 1
ATOM 679 C CA . CYS A 1 83 ? -5.084 -0.272 12.066 1.00 94.81 83 CYS A CA 1
ATOM 680 C C . CYS A 1 83 ? -5.309 -1.563 11.255 1.00 94.81 83 CYS A C 1
ATOM 682 O O . CYS A 1 83 ? -5.327 -2.658 11.817 1.00 94.81 83 CYS A O 1
ATOM 684 N N . ARG A 1 84 ? -5.449 -1.491 9.921 1.00 95.19 84 ARG A N 1
ATOM 685 C CA . ARG A 1 84 ? -5.755 -2.664 9.072 1.00 95.19 84 ARG A CA 1
ATOM 686 C C . ARG A 1 84 ? -4.737 -3.807 9.160 1.00 95.19 84 ARG A C 1
ATOM 688 O O . ARG A 1 84 ? -5.058 -4.933 8.791 1.00 95.19 84 ARG A O 1
ATOM 695 N N . PHE A 1 85 ? -3.512 -3.522 9.601 1.00 96.31 85 PHE A N 1
ATOM 696 C CA . PHE A 1 85 ? -2.444 -4.515 9.733 1.00 96.31 85 PHE A CA 1
ATOM 697 C C . PHE A 1 85 ? -2.231 -5.010 11.166 1.00 96.31 85 PHE A C 1
ATOM 699 O O . PHE A 1 85 ? -1.350 -5.844 11.368 1.00 96.31 8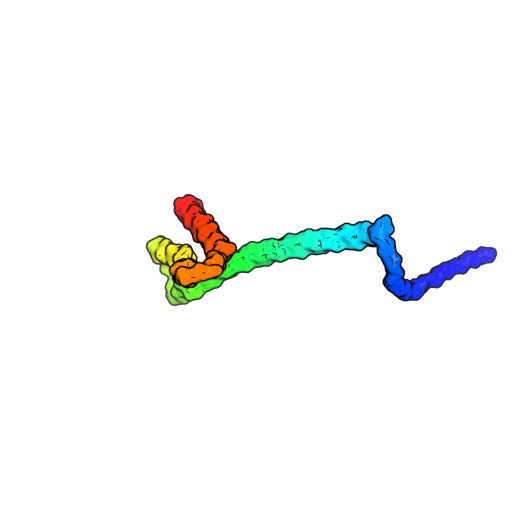5 PHE A O 1
ATOM 706 N N . ASP A 1 86 ? -3.006 -4.545 12.149 1.00 95.75 86 ASP A N 1
ATOM 707 C CA . ASP A 1 86 ? -2.772 -4.875 13.561 1.00 95.75 86 ASP A CA 1
ATOM 708 C C . ASP A 1 86 ? -2.836 -6.386 13.804 1.00 95.75 86 ASP A C 1
ATOM 710 O O . ASP A 1 86 ? -1.929 -6.948 14.412 1.00 95.75 86 ASP A O 1
ATOM 714 N N . ALA A 1 87 ? -3.820 -7.072 13.214 1.00 95.88 87 ALA A N 1
ATOM 715 C CA . ALA A 1 87 ? -3.932 -8.528 13.301 1.00 95.88 87 ALA A CA 1
ATOM 716 C C . ALA A 1 87 ? -2.736 -9.265 12.660 1.00 95.88 87 ALA A C 1
ATOM 718 O O . ALA A 1 87 ? -2.273 -10.278 13.183 1.00 95.88 87 ALA A O 1
ATOM 719 N N . GLU A 1 88 ? -2.204 -8.760 11.537 1.00 95.75 88 GLU A N 1
ATOM 720 C CA . GLU A 1 88 ? -1.020 -9.342 10.881 1.00 95.75 88 GLU A CA 1
ATOM 721 C C . GLU A 1 88 ? 0.233 -9.133 11.747 1.00 95.75 88 GLU A C 1
ATOM 723 O O . GLU A 1 88 ? 1.040 -10.050 11.911 1.00 95.75 88 GLU A O 1
ATOM 728 N N . LEU A 1 89 ? 0.393 -7.942 12.330 1.00 96.44 89 LEU A N 1
ATOM 729 C CA . LEU A 1 89 ? 1.511 -7.622 13.216 1.00 96.44 89 LEU A CA 1
ATOM 730 C C . LEU A 1 89 ? 1.467 -8.437 14.512 1.00 96.44 89 LEU A C 1
ATOM 732 O O . LEU A 1 89 ? 2.500 -8.978 14.905 1.00 96.44 89 LEU A O 1
ATOM 736 N N . GLU A 1 90 ? 0.294 -8.575 15.128 1.00 96.12 90 GLU A N 1
ATOM 737 C CA . GLU A 1 90 ? 0.088 -9.398 16.322 1.00 96.12 90 GLU A CA 1
ATOM 738 C C . GLU A 1 90 ? 0.423 -10.868 16.038 1.00 96.12 90 GLU A C 1
ATOM 740 O O . GLU A 1 90 ? 1.133 -11.512 16.811 1.00 96.12 90 GLU A O 1
ATOM 745 N N . GLN A 1 91 ? 0.000 -11.398 14.886 1.00 95.12 91 GLN A N 1
ATOM 746 C CA . GLN A 1 91 ? 0.339 -12.762 14.481 1.00 95.12 91 GLN A CA 1
ATOM 747 C C . GLN A 1 91 ? 1.856 -12.953 14.308 1.00 95.12 91 GLN A C 1
ATOM 749 O O . GLN A 1 91 ? 2.411 -13.955 14.773 1.00 95.12 91 GLN A O 1
ATOM 754 N N . ILE A 1 92 ? 2.538 -12.000 13.662 1.00 94.44 92 ILE A N 1
ATOM 755 C CA . ILE A 1 92 ? 3.999 -12.023 13.498 1.00 94.44 92 ILE A CA 1
ATOM 756 C C . ILE A 1 92 ? 4.697 -11.966 14.862 1.00 94.44 92 ILE A C 1
ATOM 758 O O . ILE A 1 92 ? 5.672 -12.690 15.088 1.00 94.44 92 ILE A O 1
ATOM 762 N N . GLU A 1 93 ? 4.222 -11.115 15.768 1.00 93.75 93 GLU A N 1
ATOM 763 C CA . GLU A 1 93 ? 4.754 -10.999 17.123 1.00 93.75 93 GLU A CA 1
ATOM 764 C C . GLU A 1 93 ? 4.578 -12.307 17.896 1.00 93.75 93 GLU A C 1
ATOM 766 O O . GLU A 1 93 ? 5.555 -12.835 18.429 1.00 93.75 93 GLU A O 1
ATOM 771 N N . LEU A 1 94 ? 3.375 -12.885 17.881 1.00 93.75 94 LEU A N 1
ATOM 772 C CA . LEU A 1 94 ? 3.075 -14.148 18.547 1.00 93.75 94 LEU A CA 1
ATOM 773 C C . LEU A 1 94 ? 3.995 -15.265 18.049 1.00 93.75 94 LEU A C 1
ATOM 775 O O . LEU A 1 94 ? 4.620 -15.954 18.854 1.00 93.75 94 LEU A O 1
ATOM 779 N N . GLN A 1 95 ? 4.141 -15.411 16.734 1.00 90.81 95 GLN A N 1
ATOM 780 C CA . GLN A 1 95 ? 4.994 -16.434 16.129 1.00 90.81 95 GLN A CA 1
ATOM 781 C C . GLN A 1 95 ? 6.470 -16.267 16.513 1.00 90.81 95 GLN A C 1
ATOM 783 O O . GLN A 1 95 ? 7.154 -17.253 16.783 1.00 90.81 95 GLN A O 1
ATOM 788 N N . ASN A 1 96 ? 6.952 -15.026 16.593 1.00 91.00 96 ASN A N 1
ATOM 789 C CA . ASN A 1 96 ? 8.316 -14.720 17.022 1.00 91.00 96 ASN A CA 1
ATOM 790 C C . ASN A 1 96 ? 8.511 -14.811 18.548 1.00 91.00 96 ASN A C 1
ATOM 792 O O . ASN A 1 96 ? 9.637 -15.008 19.005 1.00 91.00 96 ASN A O 1
ATOM 796 N N . SER A 1 97 ? 7.443 -14.689 19.341 1.00 89.38 97 SER A N 1
ATOM 797 C CA . SER A 1 97 ? 7.485 -14.815 20.805 1.00 89.38 97 SER A CA 1
ATOM 798 C C . SER A 1 97 ? 7.689 -16.262 21.278 1.00 89.38 97 SER A C 1
ATOM 800 O O . SER A 1 97 ? 8.146 -16.500 22.402 1.00 89.38 97 SER A O 1
ATOM 802 N N . ILE A 1 98 ? 7.401 -17.243 20.412 1.00 88.00 98 ILE A N 1
ATOM 803 C CA . ILE A 1 98 ? 7.609 -18.667 20.684 1.00 88.00 98 ILE A CA 1
ATOM 804 C C . ILE A 1 98 ? 9.115 -18.948 20.751 1.00 88.00 98 ILE A C 1
ATOM 806 O O . ILE A 1 98 ? 9.834 -18.937 19.752 1.00 88.00 98 ILE A O 1
ATOM 810 N N . LYS A 1 99 ? 9.605 -19.233 21.961 1.00 76.19 99 LYS A N 1
ATOM 811 C CA . LYS A 1 99 ? 11.025 -19.508 22.213 1.00 76.19 99 LYS A CA 1
ATOM 812 C C . LYS A 1 99 ? 11.457 -20.820 21.548 1.00 76.19 99 LYS A C 1
ATOM 814 O O . LYS A 1 99 ? 10.882 -21.875 21.803 1.00 76.19 99 LYS A O 1
ATOM 819 N N . GLY A 1 100 ? 12.525 -20.772 20.751 1.00 79.69 100 GLY A N 1
ATOM 820 C CA . GLY A 1 100 ? 13.113 -21.939 20.091 1.00 79.69 100 GLY A CA 1
ATOM 821 C C . GLY A 1 100 ? 14.420 -21.608 19.366 1.00 79.69 100 GLY A C 1
ATOM 822 O O . GLY A 1 100 ? 14.885 -20.475 19.391 1.00 79.69 100 GLY A O 1
ATOM 823 N N . ARG A 1 101 ? 15.022 -22.596 18.688 1.00 77.81 101 ARG A N 1
ATOM 824 C CA . ARG A 1 101 ? 16.244 -22.413 17.866 1.00 77.81 101 ARG A CA 1
ATOM 825 C C . ARG A 1 101 ? 15.963 -21.790 16.484 1.00 77.81 101 ARG A C 1
ATOM 827 O O . ARG A 1 101 ? 16.760 -21.952 15.566 1.00 77.81 101 ARG A O 1
ATOM 834 N N . GLN A 1 102 ? 14.805 -21.158 16.308 1.00 78.56 102 GLN A N 1
ATOM 835 C CA . GLN A 1 102 ? 14.380 -20.547 15.048 1.00 78.56 102 GLN A CA 1
ATOM 836 C C . GLN A 1 102 ? 14.764 -19.061 15.062 1.00 78.56 102 GLN A C 1
ATOM 838 O O . GLN A 1 102 ? 14.632 -18.393 16.085 1.00 78.56 102 GLN A O 1
ATOM 843 N N . GLY A 1 103 ? 15.276 -18.554 13.939 1.00 83.69 103 GLY A N 1
ATOM 844 C CA . GLY A 1 103 ? 15.526 -17.121 13.766 1.00 83.69 103 GLY A CA 1
ATOM 845 C C . GLY A 1 103 ? 14.224 -16.333 13.593 1.00 83.69 103 GLY A C 1
ATOM 846 O O . GLY A 1 103 ? 13.164 -16.921 13.388 1.00 83.69 103 GLY A O 1
ATOM 847 N N . ARG A 1 104 ? 14.312 -14.997 13.632 1.00 87.88 104 ARG A N 1
ATOM 848 C CA . ARG A 1 104 ? 13.158 -14.104 13.437 1.00 87.88 104 ARG A CA 1
ATOM 849 C C . ARG A 1 104 ? 12.493 -14.358 12.081 1.00 87.88 104 ARG A C 1
ATOM 851 O O . ARG A 1 104 ? 13.131 -14.217 11.036 1.00 87.88 104 ARG A O 1
ATOM 858 N N . GLN A 1 105 ? 11.209 -14.691 12.107 1.00 89.12 105 GLN A N 1
ATOM 859 C CA . GLN A 1 105 ? 10.394 -14.939 10.924 1.00 89.12 105 GLN A CA 1
ATOM 860 C C . GLN A 1 105 ? 9.641 -13.664 10.518 1.00 89.12 105 GLN A C 1
ATOM 862 O O . GLN A 1 105 ? 9.417 -12.769 11.332 1.00 89.12 105 GLN A O 1
ATOM 867 N N . HIS A 1 106 ? 9.299 -13.556 9.231 1.00 92.38 106 HIS A N 1
ATOM 868 C CA . HIS A 1 106 ? 8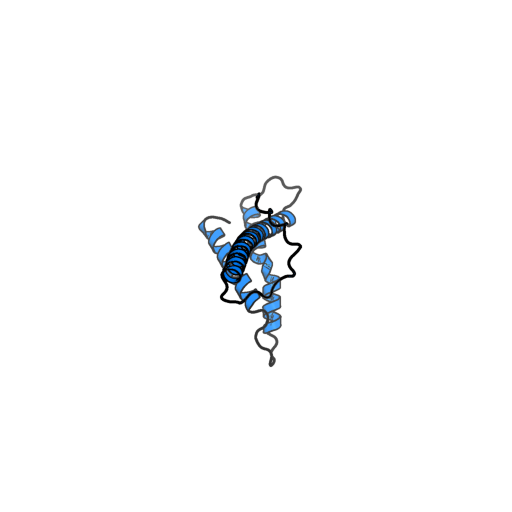.517 -12.448 8.653 1.00 92.38 106 HIS A CA 1
ATOM 869 C C . HIS A 1 106 ? 9.100 -11.032 8.821 1.00 92.38 106 HIS A C 1
ATOM 871 O O . HIS A 1 106 ? 8.417 -10.042 8.565 1.00 92.38 106 HIS A O 1
ATOM 877 N N . GLY A 1 107 ? 10.388 -10.911 9.156 1.00 93.12 107 GLY A N 1
ATOM 878 C CA . GLY A 1 107 ? 10.995 -9.619 9.469 1.00 93.12 107 GLY A CA 1
ATOM 879 C C . GLY A 1 107 ? 10.940 -8.587 8.338 1.00 93.12 107 GLY A C 1
ATOM 880 O O . GLY A 1 107 ? 10.749 -7.407 8.613 1.00 93.12 107 GLY A O 1
ATOM 881 N N . SER A 1 108 ? 11.061 -9.016 7.077 1.00 94.81 108 SER A N 1
ATOM 882 C CA . SER A 1 108 ? 10.946 -8.121 5.916 1.00 94.81 108 SER A CA 1
ATOM 883 C C . SER A 1 108 ? 9.539 -7.539 5.775 1.00 94.81 108 SER A C 1
ATOM 885 O O . SER A 1 108 ? 9.392 -6.335 5.576 1.00 94.81 108 SER A O 1
ATOM 887 N N . ARG A 1 109 ? 8.507 -8.378 5.913 1.00 95.38 109 ARG A N 1
ATOM 888 C CA . ARG A 1 109 ? 7.102 -7.968 5.826 1.00 95.38 109 ARG A CA 1
ATOM 889 C C . ARG A 1 109 ? 6.731 -7.036 6.975 1.00 95.38 109 ARG A C 1
ATOM 891 O O . ARG A 1 109 ? 6.173 -5.975 6.721 1.00 95.38 109 ARG A O 1
ATOM 898 N N . GLU A 1 110 ? 7.128 -7.382 8.197 1.00 96.00 110 GLU A N 1
ATOM 899 C CA . GLU A 1 110 ? 6.905 -6.557 9.387 1.00 96.00 110 GLU A CA 1
ATOM 900 C C . GLU A 1 110 ? 7.512 -5.154 9.224 1.00 96.00 110 GLU A C 1
ATOM 902 O O . GLU A 1 110 ? 6.852 -4.151 9.487 1.00 96.00 110 GLU A O 1
ATOM 907 N N . THR A 1 111 ? 8.753 -5.061 8.727 1.00 96.50 111 THR A N 1
ATOM 908 C CA . THR A 1 111 ? 9.402 -3.768 8.465 1.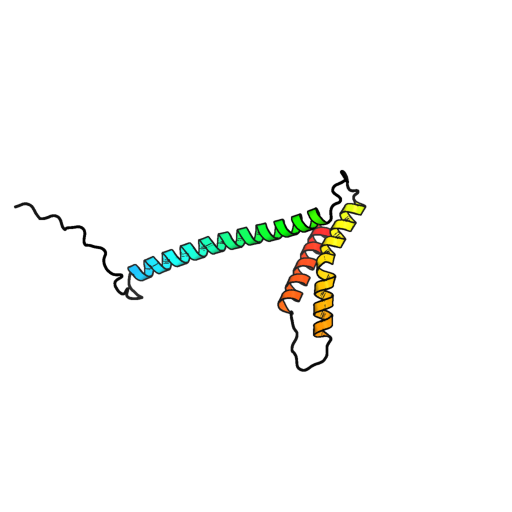00 96.50 111 THR A CA 1
ATOM 909 C C . THR A 1 111 ? 8.653 -2.956 7.408 1.00 96.50 111 THR A C 1
ATOM 911 O O . THR A 1 111 ? 8.450 -1.760 7.603 1.00 96.50 111 THR A O 1
ATOM 914 N N . VAL A 1 112 ? 8.207 -3.584 6.314 1.00 95.75 112 VAL A N 1
ATOM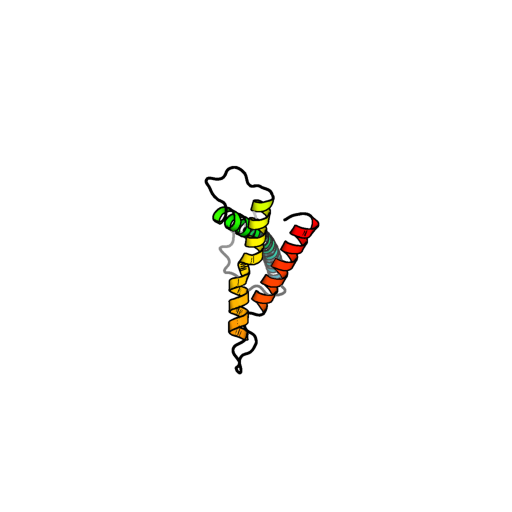 915 C CA . VAL A 1 112 ? 7.437 -2.900 5.261 1.00 95.75 112 VAL A CA 1
ATOM 916 C C . VAL A 1 112 ? 6.098 -2.380 5.789 1.00 95.75 112 VAL A C 1
ATOM 918 O O . VAL A 1 112 ? 5.732 -1.247 5.478 1.00 95.75 112 VAL A O 1
ATOM 921 N N . ILE A 1 113 ? 5.384 -3.165 6.601 1.00 95.81 113 ILE A N 1
ATOM 922 C CA . ILE A 1 113 ? 4.121 -2.739 7.221 1.00 95.81 113 ILE A CA 1
ATOM 923 C C . ILE A 1 113 ? 4.361 -1.531 8.121 1.00 95.81 113 ILE A C 1
ATOM 925 O O . ILE A 1 113 ? 3.722 -0.499 7.936 1.00 95.81 113 ILE A O 1
ATOM 929 N N . LYS A 1 114 ? 5.329 -1.623 9.040 1.00 96.06 114 LYS A N 1
ATOM 930 C CA . LYS A 1 114 ? 5.637 -0.542 9.986 1.00 96.06 114 LYS A CA 1
ATOM 931 C C . LYS A 1 114 ? 6.001 0.759 9.269 1.00 96.06 114 LYS A C 1
ATOM 933 O O . LYS A 1 114 ? 5.457 1.805 9.601 1.00 96.06 114 LYS A O 1
ATOM 938 N N . GLN A 1 115 ? 6.840 0.685 8.234 1.00 96.38 115 GLN A N 1
ATOM 939 C CA . GLN A 1 115 ? 7.192 1.849 7.409 1.00 96.38 115 GLN A CA 1
ATOM 940 C C . GLN A 1 115 ? 5.993 2.420 6.639 1.00 96.38 115 GLN A C 1
ATOM 942 O O . GLN A 1 115 ? 5.904 3.631 6.441 1.00 96.38 115 GLN A O 1
ATOM 947 N N . THR A 1 116 ? 5.085 1.557 6.173 1.00 94.69 116 THR A N 1
ATOM 948 C CA . THR A 1 116 ? 3.855 1.985 5.489 1.00 94.69 116 THR A CA 1
ATOM 949 C C . THR A 1 116 ? 2.958 2.769 6.442 1.00 94.69 116 THR A C 1
ATOM 951 O O . THR A 1 116 ? 2.604 3.901 6.124 1.00 94.69 116 THR A O 1
ATOM 954 N N . ILE A 1 117 ? 2.667 2.211 7.622 1.00 94.12 117 ILE A N 1
ATOM 955 C CA . ILE A 1 117 ? 1.823 2.848 8.645 1.00 94.12 117 ILE A CA 1
ATOM 956 C C . ILE A 1 117 ? 2.432 4.177 9.097 1.00 94.12 117 ILE A C 1
ATOM 958 O O . ILE A 1 117 ? 1.734 5.184 9.163 1.00 94.12 117 ILE A O 1
ATOM 962 N N . GLU A 1 118 ? 3.743 4.209 9.355 1.00 95.00 118 GLU A N 1
ATOM 963 C CA . GLU A 1 118 ? 4.446 5.429 9.760 1.00 95.00 118 GLU A CA 1
ATOM 964 C C . GLU A 1 118 ? 4.283 6.546 8.722 1.00 95.00 118 GLU A C 1
ATOM 966 O O . GLU A 1 118 ? 3.939 7.676 9.067 1.00 95.00 118 GLU A O 1
ATOM 971 N N . ARG A 1 119 ? 4.465 6.227 7.435 1.00 93.31 119 ARG A N 1
ATOM 972 C CA . ARG A 1 119 ? 4.280 7.194 6.349 1.00 93.31 119 ARG A CA 1
ATOM 973 C C . ARG A 1 119 ? 2.836 7.679 6.257 1.00 93.31 119 ARG A C 1
ATOM 975 O O . ARG A 1 119 ? 2.611 8.872 6.079 1.00 93.31 119 ARG A O 1
ATOM 982 N N . GLU A 1 120 ? 1.867 6.772 6.321 1.00 93.06 120 GLU A N 1
ATOM 983 C CA . GLU A 1 120 ? 0.448 7.125 6.224 1.00 93.06 120 GLU A CA 1
ATOM 984 C C . GLU A 1 120 ? 0.016 8.018 7.399 1.00 93.06 120 GLU A C 1
ATOM 986 O O . GLU A 1 120 ? -0.665 9.022 7.184 1.00 93.06 120 GLU A O 1
ATOM 991 N N . ARG A 1 121 ? 0.495 7.731 8.615 1.00 93.31 121 ARG A N 1
ATOM 992 C CA . ARG A 1 121 ? 0.258 8.554 9.808 1.00 93.31 121 ARG A CA 1
ATOM 993 C C . ARG A 1 121 ? 0.890 9.941 9.695 1.00 93.31 121 ARG A C 1
ATOM 995 O O . ARG A 1 121 ? 0.213 10.930 9.956 1.00 93.31 121 ARG A O 1
ATOM 1002 N N . GLN A 1 122 ? 2.141 10.031 9.235 1.00 93.81 122 GLN A N 1
ATOM 1003 C CA . GLN A 1 122 ? 2.802 11.321 8.988 1.00 93.81 122 GLN A CA 1
ATOM 1004 C C . GLN A 1 122 ? 2.023 12.191 7.992 1.00 93.81 122 GLN A C 1
ATOM 1006 O O . GLN A 1 122 ? 1.921 13.404 8.174 1.00 93.81 122 GLN A O 1
ATOM 1011 N N . LEU A 1 123 ? 1.465 11.587 6.937 1.00 91.94 123 LEU A N 1
ATOM 1012 C CA . LEU A 1 123 ? 0.638 12.306 5.967 1.00 91.94 123 LEU A CA 1
ATOM 1013 C C . LEU A 1 123 ? -0.663 12.802 6.604 1.00 91.94 123 LEU A C 1
ATOM 1015 O O . LEU A 1 123 ? -0.981 13.985 6.477 1.00 91.94 123 LEU A O 1
ATOM 1019 N N . TYR A 1 124 ? -1.364 11.928 7.328 1.00 91.81 124 TYR A N 1
ATOM 1020 C CA . TYR A 1 124 ? -2.629 12.254 7.982 1.00 91.81 124 TYR A CA 1
ATOM 1021 C C . TYR A 1 124 ? -2.497 13.388 9.009 1.00 91.81 124 TYR A C 1
ATOM 1023 O O . TYR A 1 124 ? -3.279 14.334 8.972 1.00 91.81 124 TYR A O 1
ATOM 1031 N N . GLU A 1 125 ? -1.481 13.332 9.873 1.00 90.94 125 GLU A N 1
ATOM 1032 C CA . GLU A 1 125 ? -1.227 14.358 10.894 1.00 90.94 125 GLU A CA 1
ATOM 1033 C C . GLU A 1 125 ? -0.707 15.679 10.293 1.00 90.94 125 GLU A C 1
ATOM 1035 O O . GLU A 1 125 ? -0.888 16.741 10.888 1.00 90.94 125 GLU A O 1
ATOM 1040 N N . GLY A 1 126 ? -0.055 15.628 9.125 1.00 91.88 126 GLY A N 1
ATOM 1041 C CA . GLY A 1 126 ? 0.571 16.784 8.484 1.00 91.88 126 GLY A CA 1
ATOM 1042 C C . GLY A 1 126 ? -0.329 17.519 7.489 1.00 91.88 126 GLY A C 1
ATOM 1043 O O . GLY A 1 126 ? -0.806 18.620 7.755 1.00 91.88 126 GLY A O 1
ATOM 1044 N N . TYR A 1 127 ? -0.496 16.940 6.298 1.00 88.06 127 TYR A N 1
ATOM 1045 C CA . TYR A 1 127 ? -1.101 17.613 5.136 1.00 88.06 127 TYR A CA 1
ATOM 1046 C C . TYR A 1 127 ? -2.392 16.941 4.643 1.00 88.06 127 TYR A C 1
ATOM 1048 O O . TYR A 1 127 ? -2.994 17.413 3.678 1.00 88.06 127 TYR A O 1
ATOM 1056 N N . GLY A 1 128 ? -2.821 15.862 5.303 1.00 82.44 128 GLY A N 1
ATOM 1057 C CA . GLY A 1 128 ? -3.938 15.016 4.894 1.00 82.44 128 GLY A CA 1
ATOM 1058 C C . GLY A 1 128 ? -3.488 13.729 4.195 1.00 82.44 128 GLY A C 1
ATOM 1059 O O . GLY A 1 128 ? -2.346 13.596 3.748 1.00 82.44 128 GLY A O 1
ATOM 1060 N N . ILE A 1 129 ? -4.413 12.768 4.128 1.00 80.69 129 ILE A N 1
ATOM 1061 C CA . ILE A 1 129 ? -4.215 11.402 3.614 1.00 80.69 129 ILE A CA 1
ATOM 1062 C C . ILE A 1 129 ? -4.980 11.145 2.310 1.00 80.69 129 ILE A C 1
ATOM 1064 O O . ILE A 1 129 ? -5.994 11.832 2.072 1.00 80.69 129 ILE A O 1
#

InterPro domains:
  IPR021346 Translation machinery-associated protein 16 [PF11176] (14-129)
  IPR021346 Translation machinery-associated protein 16 [PTHR13349] (6-129)
  IPR038356 Tma16 superfamily [G3DSA:1.20.1440.170] (49-129)

Organism: NCBI:txid48426

Radius of gyration: 28.17 Å; chains: 1; bounding box: 59×40×92 Å

Sequence (129 aa):
QPKLRKTPGGKQEKKVIHPYSRKAAQLAREAHKQEKKEKLKTEKALRLSIIGEKLEWFQSHLDPSKIEYTKKEAGELIENYMCRFDAELEQIELQNSIKGRQGRQHGSRETVIKQTIERERQLYEGYGI

Secondary structure (DSSP, 8-state):
-PPPPPP-------PPPPTTSHHHHHHHHHHHHHHHHHHHHHHHHHHHHHHHHHHHHHHHHS-TT-----HHHHHHHHHHHHGGGHHHHHHHHHHHHS-SSPPPPSHHHHHHHHHHHHHHHHHHHHT--

pLDDT: mean 88.76, std 13.57, range [44.5, 97.88]